Protein AF-A0AAE0EIC4-F1 (afdb_monomer)

Nearest PDB structures (foldseek):
  8yn1-assembly1_C  TM=3.817E-01  e=8.359E+00  Arabidopsis thaliana

Structure (mmCIF, N/CA/C/O backbone):
data_AF-A0AAE0EIC4-F1
#
_entry.id   AF-A0AAE0EIC4-F1
#
loop_
_atom_site.group_PDB
_atom_site.id
_atom_site.type_symbol
_atom_site.label_atom_id
_atom_site.label_alt_id
_atom_site.label_comp_id
_atom_site.label_asym_id
_atom_site.label_entity_id
_atom_site.label_seq_id
_atom_site.pdbx_PDB_ins_code
_atom_site.Cartn_x
_atom_site.Cartn_y
_atom_site.Cartn_z
_atom_site.occupancy
_atom_site.B_iso_or_equiv
_atom_site.auth_seq_id
_atom_site.auth_comp_id
_atom_site.auth_asym_id
_atom_site.auth_atom_id
_atom_site.pdbx_PDB_model_num
ATOM 1 N N . MET A 1 1 ? -8.968 8.446 2.638 1.00 75.94 1 MET A N 1
ATOM 2 C CA . MET A 1 1 ? -8.255 9.723 2.375 1.00 75.94 1 MET A CA 1
ATOM 3 C C . MET A 1 1 ? -7.479 9.540 1.093 1.00 75.94 1 MET A C 1
ATOM 5 O O . MET A 1 1 ? -6.796 8.529 0.998 1.00 75.94 1 MET A O 1
ATOM 9 N N . ASP A 1 2 ? -7.575 10.486 0.158 1.00 69.62 2 ASP A N 1
ATOM 10 C CA . ASP A 1 2 ? -6.972 10.342 -1.171 1.00 69.62 2 ASP A CA 1
ATOM 11 C C . ASP A 1 2 ? -5.792 11.302 -1.327 1.00 69.62 2 ASP A C 1
ATOM 13 O O . ASP A 1 2 ? -5.925 12.509 -1.108 1.00 69.62 2 ASP A O 1
ATOM 17 N N . LEU A 1 3 ? -4.630 10.758 -1.683 1.00 67.12 3 LEU A N 1
ATOM 18 C CA . LEU A 1 3 ? -3.400 11.514 -1.894 1.00 67.12 3 LEU A CA 1
ATOM 19 C C . LEU A 1 3 ? -3.019 11.513 -3.377 1.00 67.12 3 LEU A C 1
ATOM 21 O O . LEU A 1 3 ? -2.885 10.451 -3.986 1.00 67.12 3 LEU A O 1
ATOM 25 N N . ILE A 1 4 ? -2.847 12.716 -3.937 1.00 64.69 4 ILE A N 1
ATOM 26 C CA . ILE A 1 4 ? -2.469 12.943 -5.338 1.00 64.69 4 ILE A CA 1
ATOM 27 C C . ILE A 1 4 ? -1.128 13.683 -5.372 1.00 64.69 4 ILE A C 1
ATOM 29 O O . ILE A 1 4 ? -0.935 14.702 -4.712 1.00 64.69 4 ILE A O 1
ATOM 33 N N . ASN A 1 5 ? -0.200 13.114 -6.125 1.00 61.41 5 ASN A N 1
ATOM 34 C CA . ASN A 1 5 ? 1.221 13.416 -6.267 1.00 61.41 5 ASN A CA 1
ATOM 35 C C . ASN A 1 5 ? 1.587 14.896 -6.561 1.00 61.41 5 ASN A C 1
ATOM 37 O O . ASN A 1 5 ? 1.743 15.268 -7.722 1.00 61.41 5 ASN A O 1
ATOM 41 N N . GLN A 1 6 ? 1.743 15.745 -5.533 1.00 55.91 6 GLN A N 1
ATOM 42 C CA . GLN A 1 6 ? 2.349 17.086 -5.689 1.00 55.91 6 GLN A CA 1
ATOM 43 C C . GLN A 1 6 ? 3.345 17.478 -4.577 1.00 55.91 6 GLN A C 1
ATOM 45 O O . GLN A 1 6 ? 4.195 18.326 -4.824 1.00 55.91 6 GLN A O 1
ATOM 50 N N . ASP A 1 7 ? 3.309 16.852 -3.391 1.00 66.56 7 ASP A N 1
ATOM 51 C CA . ASP A 1 7 ? 4.318 17.061 -2.336 1.00 66.56 7 ASP A CA 1
ATOM 52 C C . ASP A 1 7 ? 4.352 15.862 -1.371 1.00 66.56 7 ASP A C 1
ATOM 54 O O . ASP A 1 7 ? 3.536 15.753 -0.452 1.00 66.56 7 ASP A O 1
ATOM 58 N N . ALA A 1 8 ? 5.281 14.930 -1.596 1.00 64.75 8 ALA A N 1
ATOM 59 C CA . ALA A 1 8 ? 5.399 13.718 -0.785 1.00 64.75 8 ALA A CA 1
ATOM 60 C C . ALA A 1 8 ? 5.679 14.026 0.699 1.00 64.75 8 ALA A C 1
ATOM 62 O O . ALA A 1 8 ? 5.190 13.320 1.580 1.00 64.75 8 ALA A O 1
ATOM 63 N N . ASP A 1 9 ? 6.412 15.100 0.999 1.00 67.50 9 ASP A N 1
ATOM 64 C CA . ASP A 1 9 ? 6.851 15.413 2.359 1.00 67.50 9 ASP A CA 1
ATOM 65 C C . ASP A 1 9 ? 5.705 16.004 3.197 1.00 67.50 9 ASP A C 1
ATOM 67 O O . ASP A 1 9 ? 5.507 15.634 4.361 1.00 67.50 9 ASP A O 1
ATOM 71 N N . LEU A 1 10 ? 4.874 16.862 2.594 1.00 69.06 10 LEU A N 1
ATOM 72 C CA . LEU A 1 10 ? 3.633 17.342 3.212 1.00 69.06 10 LEU A CA 1
ATOM 73 C C . LEU A 1 10 ? 2.608 16.221 3.402 1.00 69.06 10 LEU A C 1
ATOM 75 O O . LEU A 1 10 ? 1.948 16.159 4.442 1.00 69.06 10 LEU A O 1
ATOM 79 N N . GLN A 1 11 ? 2.487 15.314 2.436 1.00 70.56 11 GLN A N 1
ATOM 80 C CA . GLN A 1 11 ? 1.545 14.198 2.515 1.00 70.56 11 GLN A CA 1
ATOM 81 C C . GLN A 1 11 ? 1.937 13.202 3.608 1.00 70.56 11 GLN A C 1
ATOM 83 O O . GLN A 1 11 ? 1.089 12.793 4.402 1.00 70.56 11 GLN A O 1
ATOM 88 N N . LEU A 1 12 ? 3.229 12.895 3.738 1.00 70.31 12 LEU A N 1
ATOM 89 C CA . LEU A 1 12 ? 3.756 12.073 4.827 1.00 70.31 12 LEU A CA 1
ATOM 90 C C . LEU A 1 12 ? 3.550 12.715 6.197 1.00 70.31 12 LEU A C 1
ATOM 92 O O . LEU A 1 12 ? 3.191 12.027 7.156 1.00 70.31 12 LEU A O 1
ATOM 96 N N . LYS A 1 13 ? 3.743 14.035 6.301 1.00 73.19 13 LYS A N 1
ATOM 97 C CA . LYS A 1 13 ? 3.431 14.783 7.526 1.00 73.19 13 LYS A CA 1
ATOM 98 C C . LYS A 1 13 ? 1.952 14.656 7.884 1.00 73.19 13 LYS A C 1
ATOM 100 O O . LYS A 1 13 ? 1.647 14.378 9.040 1.00 73.19 13 LYS A O 1
ATOM 105 N N . LEU A 1 14 ? 1.051 14.762 6.905 1.00 73.88 14 LEU A N 1
ATOM 106 C CA . LEU A 1 14 ? -0.388 14.607 7.129 1.00 73.88 14 LEU A CA 1
ATOM 107 C C . LEU A 1 14 ? -0.753 13.199 7.620 1.00 73.88 14 LEU A C 1
ATOM 109 O O . LEU A 1 14 ? -1.499 13.062 8.589 1.00 73.88 14 LEU A O 1
ATOM 113 N N . LEU A 1 15 ? -0.190 12.160 6.993 1.00 72.56 15 LEU A N 1
ATOM 114 C CA . LEU A 1 15 ? -0.414 10.762 7.376 1.00 72.56 15 LEU A CA 1
ATOM 115 C C . LEU A 1 15 ? 0.044 10.493 8.813 1.00 72.56 15 LEU A C 1
ATOM 117 O O . LEU A 1 15 ? -0.664 9.849 9.584 1.00 72.56 15 LEU A O 1
ATOM 121 N N . ARG A 1 16 ? 1.196 11.044 9.209 1.00 71.94 16 ARG A N 1
ATOM 122 C CA . ARG A 1 16 ? 1.714 10.924 10.582 1.00 71.94 16 ARG A CA 1
ATOM 123 C C . ARG A 1 16 ? 0.879 11.683 11.611 1.00 71.94 16 ARG A C 1
ATOM 125 O O . ARG A 1 16 ? 0.878 11.311 12.780 1.00 71.94 16 ARG A O 1
ATOM 132 N N . SER A 1 17 ? 0.177 12.736 11.201 1.00 78.06 17 SER A N 1
ATOM 133 C CA . SER A 1 17 ? -0.689 13.525 12.081 1.00 78.06 17 SER A CA 1
ATOM 134 C C . SER A 1 17 ? -2.095 12.941 12.262 1.00 78.06 17 SER A C 1
ATOM 136 O O . SER A 1 17 ? -2.854 13.472 13.070 1.00 78.06 17 SER A O 1
ATOM 138 N N . CYS A 1 18 ? -2.456 11.862 11.556 1.00 73.00 18 CYS A N 1
ATOM 139 C CA . CYS A 1 18 ? -3.810 11.306 11.564 1.00 73.00 18 CYS A CA 1
ATOM 140 C C . CYS A 1 18 ? -3.853 9.879 12.160 1.00 73.00 18 CYS A C 1
ATOM 142 O O . CYS A 1 18 ? -3.907 8.894 11.426 1.00 73.00 18 CYS A O 1
ATOM 144 N N . PRO A 1 19 ? -3.851 9.728 13.501 1.00 71.12 19 PRO A N 1
ATOM 145 C CA . PRO A 1 19 ? -3.752 8.420 14.160 1.00 71.12 19 PRO A CA 1
ATOM 146 C C . PRO A 1 19 ? -5.006 7.540 14.024 1.00 71.12 19 PRO A C 1
ATOM 148 O O . PRO A 1 19 ? -4.959 6.360 14.356 1.00 71.12 19 PRO A O 1
ATOM 151 N N . VAL A 1 20 ? -6.126 8.087 13.547 1.00 85.44 20 VAL A N 1
ATOM 152 C CA . VAL A 1 20 ? -7.418 7.386 13.401 1.00 85.44 20 VAL A CA 1
ATOM 153 C C . VAL A 1 20 ? -7.713 6.968 11.958 1.00 85.44 20 VAL A C 1
ATOM 155 O O . VAL A 1 20 ? -8.845 6.621 11.638 1.00 85.44 20 VAL A O 1
ATOM 158 N N . LEU A 1 21 ? -6.730 7.066 11.063 1.00 88.69 21 LEU A N 1
ATOM 159 C CA . LEU A 1 21 ? -6.949 6.820 9.646 1.00 88.69 21 LEU A CA 1
ATOM 160 C C . LEU A 1 21 ? -7.187 5.328 9.374 1.00 88.69 21 LEU A C 1
ATOM 162 O O . LEU A 1 21 ? -6.267 4.522 9.468 1.00 88.69 21 LEU A O 1
ATOM 166 N N . GLU A 1 22 ? -8.419 4.980 8.997 1.00 93.00 22 GLU A N 1
ATOM 167 C CA . GLU A 1 22 ? -8.806 3.600 8.672 1.00 93.00 22 GLU A CA 1
ATOM 168 C C . GLU A 1 22 ? -8.781 3.298 7.163 1.00 93.00 22 GLU A C 1
ATOM 170 O O . GLU A 1 22 ? -8.649 2.138 6.779 1.00 93.00 22 GLU A O 1
ATOM 175 N N . ASP A 1 23 ? -8.870 4.320 6.307 1.00 92.19 23 ASP A N 1
ATOM 176 C CA . ASP A 1 23 ? -8.957 4.179 4.848 1.00 92.19 23 ASP A CA 1
A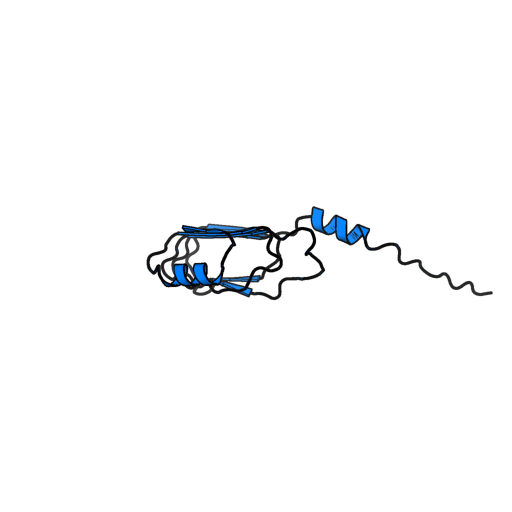TOM 177 C C . ASP A 1 23 ? -8.007 5.156 4.138 1.00 92.19 23 ASP A C 1
ATOM 179 O O . ASP A 1 23 ? -8.099 6.382 4.308 1.00 92.19 23 ASP A O 1
ATOM 183 N N . LEU A 1 24 ? -7.097 4.607 3.335 1.00 89.25 24 LEU A N 1
ATOM 184 C CA . LEU A 1 24 ? -6.074 5.344 2.605 1.00 89.25 24 LEU A CA 1
ATOM 185 C C . LEU A 1 24 ? -6.004 4.864 1.156 1.00 89.25 24 LEU A C 1
ATOM 187 O O . LEU A 1 24 ? -5.785 3.681 0.900 1.00 89.25 24 LEU A O 1
ATOM 191 N N . SER A 1 25 ? -6.104 5.809 0.226 1.00 88.94 25 SER A N 1
ATOM 192 C CA . SER A 1 25 ? -5.834 5.584 -1.189 1.00 88.94 25 SER A CA 1
ATOM 193 C C . SER A 1 25 ? -4.734 6.529 -1.641 1.00 88.94 25 SER A C 1
ATOM 195 O O . SER A 1 25 ? -4.778 7.733 -1.369 1.00 88.94 25 SER A O 1
ATOM 197 N N . ILE A 1 26 ? -3.726 5.987 -2.314 1.00 83.50 26 ILE A N 1
ATOM 198 C CA . ILE A 1 26 ? -2.623 6.779 -2.838 1.00 83.50 26 ILE A CA 1
ATOM 199 C C . ILE A 1 26 ? -2.457 6.486 -4.316 1.00 83.50 26 ILE A C 1
ATOM 201 O O . ILE A 1 26 ? -2.353 5.329 -4.728 1.00 83.50 26 ILE A O 1
ATOM 205 N N . HIS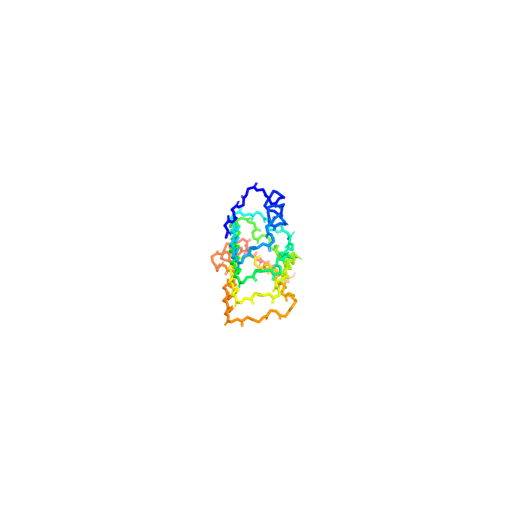 A 1 27 ? -2.439 7.558 -5.099 1.00 83.62 27 HIS A N 1
ATOM 206 C CA . HIS A 1 27 ? -2.359 7.480 -6.541 1.00 83.62 27 HIS A CA 1
ATOM 207 C C . HIS A 1 27 ? -1.141 8.255 -7.051 1.00 83.62 27 HIS A C 1
ATOM 209 O O . HIS A 1 27 ? -1.079 9.488 -6.974 1.00 83.62 27 HIS A O 1
ATOM 215 N N . TRP A 1 28 ? -0.182 7.519 -7.602 1.00 77.44 28 TRP A N 1
ATOM 216 C CA . TRP A 1 28 ? 0.970 8.050 -8.316 1.00 77.44 28 TRP A CA 1
ATOM 217 C C . TRP A 1 28 ? 0.769 7.858 -9.800 1.00 77.44 28 TRP A C 1
ATOM 219 O O . TRP A 1 28 ? 0.881 6.749 -10.302 1.00 77.44 28 TRP A O 1
ATOM 229 N N . TYR A 1 29 ? 0.501 8.952 -10.497 1.00 74.62 29 TYR A N 1
ATOM 230 C CA . TYR A 1 29 ? 0.463 8.967 -11.950 1.00 74.62 29 TYR A CA 1
ATOM 231 C C . TYR A 1 29 ? 1.616 9.817 -12.463 1.00 74.62 29 TYR A C 1
ATOM 233 O O . TYR A 1 29 ? 1.900 10.877 -11.895 1.00 74.62 29 TYR A O 1
ATOM 241 N N . HIS A 1 30 ? 2.236 9.364 -13.549 1.00 65.88 30 HIS A N 1
ATOM 242 C CA . HIS A 1 30 ? 3.221 10.120 -14.317 1.00 65.88 30 HIS A CA 1
ATOM 243 C C . HIS A 1 30 ? 4.448 10.577 -13.510 1.00 65.88 30 HIS A C 1
ATOM 245 O O . HIS A 1 30 ? 4.938 11.690 -13.694 1.00 65.88 30 HIS A O 1
ATOM 251 N N . VAL A 1 31 ? 4.936 9.740 -12.595 1.00 61.38 31 VAL A N 1
ATOM 252 C CA . VAL A 1 31 ? 6.140 10.040 -11.802 1.00 61.38 31 VAL A CA 1
ATOM 253 C C . VAL A 1 31 ? 7.355 9.389 -12.442 1.00 61.38 31 VAL A C 1
ATOM 255 O O . VAL A 1 31 ? 7.263 8.248 -12.883 1.00 61.38 31 VAL A O 1
ATOM 258 N N . GLU A 1 32 ? 8.486 10.096 -12.454 1.00 59.75 32 GLU A N 1
ATOM 259 C CA . GLU A 1 32 ? 9.757 9.566 -12.973 1.00 59.75 32 GLU A CA 1
ATOM 260 C C . GLU A 1 32 ? 10.221 8.350 -12.162 1.00 59.75 32 GLU A C 1
ATOM 262 O O . GLU A 1 32 ? 10.601 7.332 -12.728 1.00 59.75 32 GLU A O 1
ATOM 267 N N . VAL A 1 33 ? 10.141 8.433 -10.828 1.00 57.97 33 VAL A N 1
ATOM 268 C CA . VAL A 1 33 ? 10.401 7.320 -9.909 1.00 57.97 33 VAL A CA 1
ATOM 269 C C . VAL A 1 33 ? 9.520 7.497 -8.667 1.00 57.97 33 VAL A C 1
ATOM 271 O O . VAL A 1 33 ? 9.571 8.557 -8.032 1.00 57.97 33 VAL A O 1
ATOM 274 N N . PRO A 1 34 ? 8.716 6.492 -8.275 1.00 59.88 34 PRO A N 1
ATOM 275 C CA . PRO A 1 34 ? 8.004 6.512 -7.005 1.00 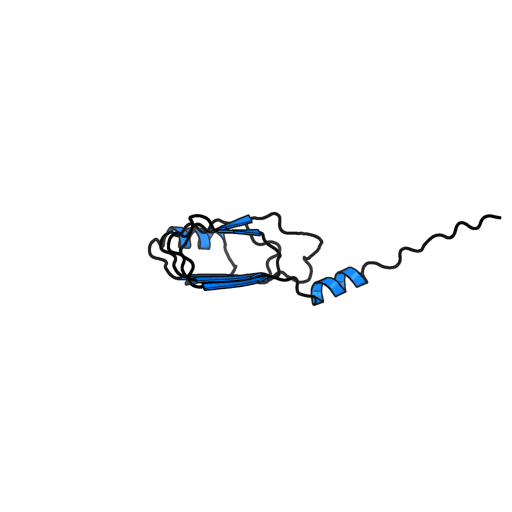59.88 34 PRO A CA 1
ATOM 276 C C . PRO A 1 34 ? 9.002 6.635 -5.845 1.00 59.88 34 PRO A C 1
ATOM 278 O O . PRO A 1 34 ? 9.841 5.756 -5.640 1.00 59.88 34 PRO A O 1
ATOM 281 N N . PHE A 1 35 ? 8.928 7.724 -5.077 1.00 63.31 35 PHE A N 1
ATOM 282 C CA . PHE A 1 35 ? 9.776 7.890 -3.897 1.00 63.31 35 PHE A CA 1
ATOM 283 C C . PHE A 1 35 ? 9.444 6.807 -2.860 1.00 63.31 35 PHE A C 1
ATOM 285 O O . PHE A 1 35 ? 8.270 6.653 -2.518 1.00 63.31 35 PHE A O 1
ATOM 292 N N . PRO A 1 36 ? 10.438 6.081 -2.316 1.00 63.94 36 PRO A N 1
ATOM 293 C CA . PRO A 1 36 ? 10.188 5.113 -1.260 1.00 63.94 36 PRO A CA 1
ATOM 294 C C . PRO A 1 36 ? 9.726 5.835 0.003 1.00 63.94 36 PRO A C 1
ATOM 296 O O . PRO A 1 36 ? 10.404 6.732 0.507 1.00 63.94 36 PRO A O 1
ATOM 299 N N . PHE A 1 37 ? 8.604 5.403 0.562 1.00 68.31 37 PHE A N 1
ATOM 300 C CA . PHE A 1 37 ? 8.245 5.756 1.926 1.00 68.31 37 PHE A CA 1
ATOM 301 C C . PHE A 1 37 ? 7.489 4.630 2.610 1.00 68.31 37 PHE A C 1
ATOM 303 O O . PHE A 1 37 ? 6.856 3.782 1.976 1.00 68.31 37 PHE A O 1
ATOM 310 N N . ASP A 1 38 ? 7.544 4.677 3.935 1.00 77.88 38 ASP A N 1
ATOM 311 C CA . ASP A 1 38 ? 6.928 3.682 4.789 1.00 77.88 38 ASP A CA 1
ATOM 312 C C . ASP A 1 38 ? 5.539 4.148 5.226 1.00 77.88 38 ASP A C 1
ATOM 314 O O . ASP A 1 38 ? 5.370 5.230 5.801 1.00 77.88 38 ASP A O 1
ATOM 318 N N . ILE A 1 39 ? 4.538 3.301 5.004 1.00 81.19 39 ILE A N 1
ATOM 319 C CA . ILE A 1 39 ? 3.188 3.499 5.531 1.00 81.19 39 ILE A CA 1
ATOM 320 C C . ILE A 1 39 ? 3.140 2.833 6.903 1.00 81.19 39 ILE A C 1
ATOM 322 O O . ILE A 1 39 ? 3.015 1.615 7.003 1.00 81.19 39 ILE A O 1
ATOM 326 N N . MET A 1 40 ? 3.251 3.624 7.971 1.00 85.25 40 MET A N 1
ATOM 327 C CA . MET A 1 40 ? 3.170 3.149 9.358 1.00 85.25 40 MET A CA 1
ATOM 328 C C . MET A 1 40 ? 1.900 3.666 10.033 1.00 85.25 40 MET A C 1
ATOM 330 O O . MET A 1 40 ? 1.934 4.653 10.766 1.00 85.25 40 MET A O 1
ATOM 334 N N . ILE A 1 41 ? 0.769 3.014 9.759 1.00 86.38 41 ILE A N 1
ATOM 335 C CA . ILE A 1 41 ? -0.553 3.434 10.244 1.00 86.38 41 ILE A CA 1
ATOM 336 C C . ILE A 1 41 ? -1.252 2.214 10.861 1.00 86.38 41 ILE A C 1
ATOM 338 O O . ILE A 1 41 ? -1.879 1.434 10.145 1.00 86.38 41 ILE A O 1
ATOM 342 N N . PRO A 1 42 ? -1.138 2.000 12.186 1.00 85.50 42 PRO A N 1
ATOM 343 C CA . PRO A 1 42 ? -1.652 0.792 12.842 1.00 85.50 42 PRO A CA 1
ATOM 344 C C . PRO A 1 42 ? -3.175 0.642 12.773 1.00 85.50 42 PRO A C 1
ATOM 346 O O . PRO A 1 42 ? -3.684 -0.474 12.821 1.00 85.50 42 PRO A O 1
ATOM 349 N N . THR A 1 43 ? -3.893 1.762 12.677 1.00 89.50 43 THR A N 1
ATOM 350 C CA . THR A 1 43 ? -5.360 1.834 12.608 1.00 89.50 43 THR A CA 1
ATOM 351 C C . THR A 1 43 ? -5.917 1.592 11.210 1.00 89.50 43 THR A C 1
ATOM 353 O O . THR A 1 43 ? -7.129 1.441 11.065 1.00 89.50 43 THR A O 1
ATOM 356 N N . LEU A 1 44 ? -5.052 1.510 10.198 1.00 91.00 44 LEU A N 1
ATOM 357 C CA . LEU A 1 44 ? -5.460 1.376 8.810 1.00 91.00 44 LEU A CA 1
ATOM 358 C C . LEU A 1 44 ? -6.089 0.005 8.550 1.00 91.00 44 LEU A C 1
ATOM 360 O O . LEU A 1 44 ? -5.456 -1.018 8.800 1.00 91.00 44 LEU A O 1
ATOM 364 N N . LYS A 1 45 ? -7.309 0.010 8.007 1.00 93.12 45 LYS A N 1
ATOM 365 C CA . LYS A 1 45 ? -8.083 -1.174 7.613 1.00 93.12 45 LYS A CA 1
ATOM 366 C C . LYS A 1 45 ? -8.098 -1.385 6.106 1.00 93.12 45 LYS A C 1
ATOM 368 O O . LYS A 1 45 ? -8.109 -2.525 5.655 1.00 93.12 45 LYS A O 1
ATOM 373 N N . ARG A 1 46 ? -8.077 -0.311 5.316 1.00 93.19 46 ARG A N 1
ATOM 374 C CA . ARG A 1 46 ? -8.119 -0.374 3.853 1.00 93.19 46 ARG A CA 1
ATOM 375 C C . ARG A 1 46 ? -7.012 0.463 3.234 1.00 93.19 46 ARG A C 1
ATOM 377 O O . ARG A 1 46 ? -6.879 1.646 3.542 1.00 93.19 46 ARG A O 1
ATOM 384 N N . LEU A 1 47 ? -6.243 -0.169 2.352 1.00 90.94 47 LEU A N 1
ATOM 385 C CA . LEU A 1 47 ? -5.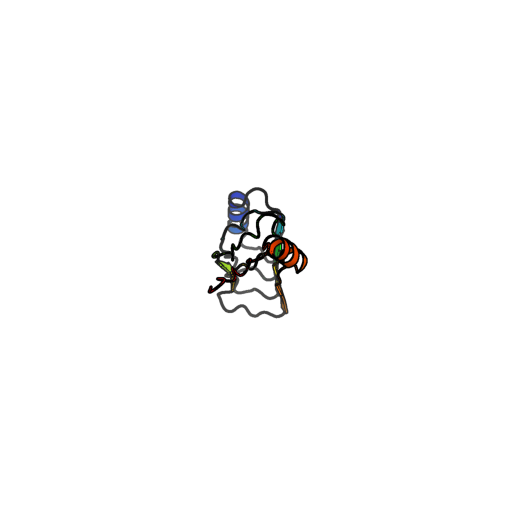164 0.455 1.598 1.00 90.94 47 LEU A CA 1
ATOM 386 C C . LEU A 1 47 ? -5.339 0.203 0.099 1.00 90.94 47 LEU A C 1
ATOM 388 O O . LEU A 1 47 ? -5.428 -0.948 -0.332 1.00 90.94 47 LEU A O 1
ATOM 392 N N . ILE A 1 48 ? -5.331 1.283 -0.680 1.00 90.94 48 ILE A N 1
ATOM 393 C CA . ILE A 1 48 ? -5.282 1.250 -2.143 1.00 90.94 48 ILE A CA 1
ATOM 394 C C . ILE A 1 48 ? -4.028 1.979 -2.609 1.00 90.94 48 ILE A C 1
ATOM 396 O O . ILE A 1 48 ? -3.792 3.126 -2.233 1.00 90.94 48 ILE A O 1
ATOM 400 N N . LEU A 1 49 ? -3.239 1.314 -3.445 1.00 86.69 49 LEU A N 1
ATOM 401 C CA . LEU A 1 49 ? -2.063 1.874 -4.093 1.00 86.69 49 LEU A CA 1
ATOM 402 C C . LEU A 1 49 ? -2.244 1.744 -5.605 1.00 86.69 49 LEU A C 1
ATOM 404 O O . LEU A 1 49 ? -2.377 0.626 -6.099 1.00 86.69 49 LEU A O 1
ATOM 408 N N . CYS A 1 50 ? -2.233 2.865 -6.328 1.00 85.81 50 CYS A N 1
ATOM 409 C CA . CYS A 1 50 ? -2.176 2.873 -7.791 1.00 85.81 50 CYS A CA 1
ATOM 410 C C . CYS A 1 50 ? -0.907 3.592 -8.234 1.00 85.81 50 CYS A C 1
ATOM 412 O O . CYS A 1 50 ? -0.718 4.767 -7.916 1.00 85.81 50 CYS A O 1
ATOM 414 N N . LEU A 1 51 ? -0.042 2.880 -8.943 1.00 80.06 51 LEU A N 1
ATOM 415 C CA . LEU A 1 51 ? 1.221 3.376 -9.461 1.00 80.06 51 LEU A CA 1
ATOM 416 C C . LEU A 1 51 ? 1.198 3.267 -10.980 1.00 80.06 51 LEU A C 1
ATOM 418 O O . LEU A 1 51 ? 0.934 2.188 -11.513 1.00 80.06 51 LEU A O 1
ATOM 422 N N . SER A 1 52 ? 1.456 4.403 -11.631 1.00 76.19 52 SER A N 1
ATOM 423 C CA . SER A 1 52 ? 1.589 4.513 -13.073 1.00 76.19 52 SER A CA 1
ATOM 424 C C . SER A 1 52 ? 2.817 5.322 -13.499 1.00 76.19 52 SER A C 1
ATOM 426 O O . SER A 1 52 ? 2.951 6.495 -13.120 1.00 76.19 52 SER A O 1
ATOM 428 N N . LEU A 1 53 ? 3.707 4.716 -14.291 1.00 69.50 53 LEU A N 1
ATOM 429 C CA . LEU A 1 53 ? 4.886 5.376 -14.871 1.00 69.50 53 LEU A CA 1
ATOM 430 C C . LEU A 1 53 ? 4.568 6.150 -16.158 1.00 69.50 53 LEU A C 1
ATOM 432 O O . LEU A 1 53 ? 3.629 5.854 -16.896 1.00 69.50 53 LEU A O 1
ATOM 436 N N . VAL A 1 54 ? 5.402 7.152 -16.452 1.00 65.56 54 VAL A N 1
ATOM 437 C CA . VAL A 1 54 ? 5.437 7.784 -17.780 1.00 65.56 54 VAL A CA 1
ATOM 438 C C . VAL A 1 54 ? 6.127 6.842 -18.767 1.00 65.56 54 VAL A C 1
ATOM 440 O O . VAL A 1 54 ? 7.154 6.247 -18.446 1.00 65.56 54 VAL A O 1
ATOM 443 N N . TRP A 1 55 ? 5.576 6.754 -19.979 1.00 60.47 55 TRP A N 1
ATOM 444 C CA . TRP A 1 55 ? 6.008 5.850 -21.051 1.00 60.47 55 TRP A CA 1
ATOM 445 C C . TRP A 1 55 ? 7.500 5.960 -21.408 1.00 60.47 55 TRP A C 1
ATOM 447 O O . TRP A 1 55 ? 8.109 4.953 -21.755 1.00 60.47 55 TRP A O 1
ATOM 457 N N . ASP A 1 56 ? 8.095 7.143 -21.248 1.00 57.41 56 ASP A N 1
ATOM 458 C CA . ASP A 1 56 ? 9.467 7.434 -21.686 1.00 57.41 56 ASP A CA 1
ATOM 459 C C . ASP A 1 56 ? 10.548 7.103 -20.631 1.00 57.41 56 ASP A C 1
ATOM 461 O O . ASP A 1 56 ? 11.735 7.250 -20.904 1.00 57.41 56 ASP A O 1
ATOM 465 N N . TYR A 1 57 ? 10.165 6.653 -19.426 1.00 55.44 57 TYR A N 1
ATOM 466 C CA . TYR A 1 57 ? 11.095 6.402 -18.306 1.00 55.44 57 TYR A CA 1
ATOM 467 C C . TYR A 1 57 ? 11.360 4.917 -18.036 1.00 55.44 57 TYR A C 1
ATOM 469 O O . TYR A 1 57 ? 12.055 4.570 -17.080 1.00 55.44 57 TYR A O 1
ATOM 477 N N . PHE A 1 58 ? 10.854 4.019 -18.882 1.00 55.19 58 PHE A N 1
ATOM 478 C CA . PHE A 1 58 ? 11.043 2.572 -18.738 1.00 55.19 58 PHE A CA 1
ATOM 479 C C . PHE A 1 58 ? 12.446 2.104 -19.177 1.00 55.19 58 PHE A C 1
ATOM 481 O O . PHE A 1 58 ? 12.625 1.008 -19.704 1.00 55.19 58 PHE A O 1
ATOM 488 N N . GLU A 1 59 ? 13.474 2.933 -18.997 1.00 52.34 59 GLU A N 1
ATOM 489 C CA . GLU A 1 59 ? 14.833 2.663 -19.458 1.00 52.34 59 GLU A CA 1
ATOM 490 C C . GLU A 1 59 ? 15.524 1.680 -18.498 1.00 52.34 59 GLU A C 1
ATOM 492 O O . GLU A 1 59 ? 16.317 2.055 -17.641 1.00 52.34 59 GLU A O 1
ATOM 497 N N . GLY A 1 60 ? 15.140 0.399 -18.556 1.00 50.62 60 GLY A N 1
ATOM 498 C CA . GLY A 1 60 ? 15.759 -0.693 -17.788 1.00 50.62 60 GLY A CA 1
ATOM 499 C C . GLY A 1 60 ? 15.699 -0.559 -16.257 1.00 50.62 60 GLY A C 1
ATOM 500 O O . GLY A 1 60 ? 16.262 -1.392 -15.542 1.00 50.62 60 GLY A O 1
ATOM 501 N N . ALA A 1 61 ? 15.021 0.465 -15.738 1.00 52.00 61 ALA A N 1
ATOM 502 C CA . ALA A 1 61 ? 14.961 0.794 -14.327 1.00 52.00 61 ALA A CA 1
ATOM 503 C C . ALA A 1 61 ? 13.913 -0.075 -13.626 1.00 52.00 61 ALA A C 1
ATOM 505 O O . ALA A 1 61 ? 12.8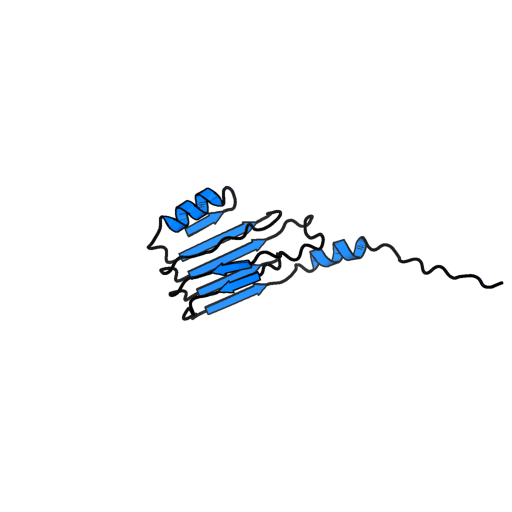06 0.359 -13.321 1.00 52.00 61 ALA A O 1
ATOM 506 N N . VAL A 1 62 ? 14.271 -1.326 -13.331 1.00 54.81 62 VAL A N 1
ATOM 507 C CA . VAL A 1 62 ? 13.592 -2.057 -12.256 1.00 54.81 62 VAL A CA 1
ATOM 508 C C . VAL A 1 62 ? 13.770 -1.222 -10.993 1.00 54.81 62 VAL A C 1
ATOM 510 O O . VAL A 1 62 ? 14.899 -1.023 -10.534 1.00 54.81 62 VAL A O 1
ATOM 513 N N . SER A 1 63 ? 12.674 -0.696 -10.448 1.00 58.78 63 SER A N 1
ATOM 514 C CA . SER A 1 63 ? 12.745 0.136 -9.255 1.00 58.78 63 SER A CA 1
ATOM 515 C C . SER A 1 63 ? 13.322 -0.679 -8.095 1.00 58.78 63 SER A C 1
ATOM 517 O O . SER A 1 63 ? 12.706 -1.613 -7.576 1.00 58.78 63 SER A O 1
ATOM 519 N N . LEU A 1 64 ? 14.536 -0.318 -7.668 1.00 59.62 64 LEU A N 1
ATOM 520 C CA . LEU A 1 64 ? 15.206 -0.904 -6.499 1.00 59.62 64 LEU A CA 1
ATOM 521 C C . LEU A 1 64 ? 14.527 -0.495 -5.182 1.00 59.62 64 LEU A C 1
ATOM 523 O O . LEU A 1 64 ? 14.923 -0.943 -4.102 1.00 59.62 64 LEU A O 1
ATOM 527 N N . HIS A 1 65 ? 13.523 0.378 -5.252 1.00 66.94 65 HIS A N 1
ATOM 528 C CA . HIS A 1 65 ? 12.827 0.891 -4.093 1.00 66.94 65 HIS A CA 1
ATOM 529 C C . HIS A 1 65 ? 11.801 -0.109 -3.564 1.00 66.94 65 HIS A C 1
ATOM 531 O O . HIS A 1 65 ? 11.051 -0.755 -4.299 1.00 66.94 65 HIS A O 1
ATOM 537 N N . LYS A 1 66 ? 11.801 -0.227 -2.237 1.00 75.19 66 LYS A N 1
ATOM 538 C CA . LYS A 1 66 ? 10.927 -1.108 -1.478 1.00 75.19 66 LYS A CA 1
ATOM 539 C C . LYS A 1 66 ? 9.953 -0.261 -0.674 1.00 75.19 66 LYS A C 1
ATOM 541 O O . LYS A 1 66 ? 10.373 0.492 0.199 1.00 75.19 66 LYS A O 1
ATOM 546 N N . PHE A 1 67 ? 8.668 -0.427 -0.945 1.00 79.06 67 PHE A N 1
ATOM 547 C CA . PHE A 1 67 ? 7.580 0.167 -0.183 1.00 79.06 67 PHE A CA 1
ATOM 548 C C . PHE A 1 67 ? 7.233 -0.739 0.989 1.00 79.06 67 PHE A C 1
ATOM 550 O O . PHE A 1 67 ? 6.836 -1.892 0.799 1.00 79.06 67 PHE A O 1
ATOM 557 N N . VAL A 1 68 ? 7.396 -0.229 2.209 1.00 84.88 68 VAL A N 1
ATOM 558 C CA . VAL A 1 68 ? 7.077 -0.980 3.422 1.00 84.88 68 VAL A CA 1
ATOM 559 C C . VAL A 1 68 ? 5.745 -0.505 3.985 1.00 84.88 68 VAL A C 1
ATOM 561 O O . VAL A 1 68 ? 5.585 0.644 4.391 1.00 84.88 68 VAL A O 1
ATOM 564 N N . VAL A 1 69 ? 4.787 -1.422 4.063 1.00 86.75 69 VAL A N 1
ATOM 565 C CA . VAL A 1 69 ? 3.486 -1.198 4.692 1.00 86.75 69 VAL A CA 1
ATOM 566 C C . VAL A 1 69 ? 3.482 -1.896 6.041 1.00 86.75 69 VAL A C 1
ATOM 568 O O . VAL A 1 69 ? 3.580 -3.116 6.122 1.00 86.75 69 VAL A O 1
ATOM 571 N N . THR A 1 70 ? 3.358 -1.127 7.115 1.00 87.88 70 THR A N 1
ATOM 572 C CA . THR A 1 70 ? 3.178 -1.627 8.479 1.00 87.88 70 THR A CA 1
ATOM 573 C C . THR A 1 70 ? 1.832 -1.139 9.003 1.00 87.88 70 THR A C 1
ATOM 575 O O . THR A 1 70 ? 1.716 -0.051 9.570 1.00 87.88 70 THR A O 1
ATOM 578 N N . ALA A 1 71 ? 0.808 -1.963 8.796 1.00 87.81 71 ALA A N 1
ATOM 579 C CA . ALA A 1 71 ? -0.564 -1.715 9.222 1.00 87.81 71 ALA A CA 1
ATOM 580 C C . ALA A 1 71 ? -1.124 -3.008 9.823 1.00 87.81 71 ALA A C 1
ATOM 582 O O . ALA A 1 71 ? -1.443 -3.946 9.101 1.00 87.81 71 ALA A O 1
ATOM 583 N N . SER A 1 72 ? -1.181 -3.093 11.154 1.00 87.25 72 SER A N 1
ATOM 584 C CA . SER A 1 72 ? -1.555 -4.327 11.862 1.00 87.25 72 SER A CA 1
ATOM 585 C C . SER A 1 72 ? -3.030 -4.692 11.709 1.00 87.25 72 SER A C 1
ATOM 587 O O . SER A 1 72 ? -3.365 -5.871 11.741 1.00 87.25 72 SER A O 1
ATOM 589 N N . ASN A 1 73 ? -3.896 -3.693 11.527 1.00 90.56 73 ASN A N 1
ATOM 590 C CA . ASN A 1 73 ? -5.339 -3.882 11.388 1.00 90.56 73 ASN A CA 1
ATOM 591 C C . ASN A 1 73 ? -5.789 -3.909 9.922 1.00 90.56 73 ASN A C 1
ATOM 593 O O . ASN A 1 73 ? -6.971 -3.722 9.654 1.00 90.56 73 ASN A O 1
ATOM 597 N N . LEU A 1 74 ? -4.860 -4.096 8.976 1.00 92.00 74 LEU A N 1
ATOM 598 C CA . LEU A 1 74 ? -5.189 -4.060 7.558 1.00 92.00 74 LEU A CA 1
ATOM 599 C C . LEU A 1 74 ? -6.069 -5.262 7.194 1.00 92.00 74 LEU A C 1
ATOM 601 O O . LEU A 1 74 ? -5.689 -6.408 7.414 1.00 92.00 74 LEU A O 1
ATOM 605 N N . GLU A 1 75 ? -7.229 -4.979 6.617 1.00 93.88 75 GLU A N 1
ATOM 606 C CA . GLU A 1 75 ? -8.235 -5.956 6.197 1.00 93.88 75 GLU A CA 1
ATOM 607 C C . GLU A 1 75 ? -8.328 -6.036 4.666 1.00 93.88 75 GLU A C 1
ATOM 609 O O . GLU A 1 75 ? -8.558 -7.115 4.123 1.00 93.88 75 GLU A O 1
ATOM 614 N N . TYR A 1 76 ? -8.114 -4.915 3.969 1.00 93.94 76 TYR A N 1
ATOM 615 C CA . TYR A 1 76 ? -8.242 -4.800 2.515 1.00 93.94 76 TYR A CA 1
ATOM 616 C C . TYR A 1 76 ? -6.985 -4.177 1.915 1.00 93.94 76 TYR A C 1
ATOM 618 O O . TYR A 1 76 ? -6.601 -3.061 2.279 1.00 93.94 76 TYR A O 1
ATOM 626 N N . LEU A 1 77 ? -6.372 -4.879 0.963 1.00 91.00 77 LEU A N 1
ATOM 627 C CA . LEU A 1 77 ? -5.205 -4.406 0.226 1.00 91.00 77 LEU A CA 1
ATOM 628 C C . LEU A 1 77 ? -5.444 -4.502 -1.280 1.00 91.00 77 LEU A C 1
ATOM 630 O O . LEU A 1 77 ? -5.625 -5.593 -1.819 1.00 91.00 77 LEU A O 1
ATOM 634 N N . ILE A 1 78 ? -5.384 -3.362 -1.964 1.00 91.19 78 ILE A N 1
ATOM 635 C CA . ILE A 1 78 ? -5.432 -3.286 -3.424 1.00 91.19 78 ILE A CA 1
ATOM 636 C C . ILE A 1 78 ? -4.149 -2.622 -3.913 1.00 91.19 78 ILE A C 1
ATOM 638 O O . ILE A 1 78 ? -3.834 -1.503 -3.511 1.00 91.19 78 ILE A O 1
ATOM 642 N N . ILE A 1 79 ? -3.423 -3.309 -4.791 1.00 88.38 79 ILE A N 1
ATOM 643 C CA . ILE A 1 79 ? -2.231 -2.783 -5.457 1.00 88.38 79 ILE A CA 1
ATOM 644 C C . ILE A 1 79 ? -2.450 -2.876 -6.962 1.00 88.38 79 ILE A C 1
ATOM 646 O O . ILE A 1 79 ? -2.696 -3.959 -7.495 1.00 88.38 79 ILE A O 1
ATOM 650 N N . GLN A 1 80 ? -2.360 -1.733 -7.630 1.00 87.69 80 GLN A N 1
ATOM 651 C CA . GLN A 1 80 ? -2.288 -1.597 -9.077 1.00 87.69 80 GLN A CA 1
ATOM 652 C C . GLN A 1 80 ? -0.935 -0.975 -9.400 1.00 87.69 80 GLN A C 1
ATOM 654 O O . GLN A 1 80 ? -0.667 0.143 -8.969 1.00 87.69 80 GLN A O 1
ATOM 659 N N . ASP A 1 81 ? -0.071 -1.711 -10.084 1.00 79.81 81 ASP A N 1
ATOM 660 C CA . ASP A 1 81 ? 1.311 -1.290 -10.291 1.00 79.81 81 ASP A CA 1
ATOM 661 C C . ASP A 1 81 ? 1.817 -1.711 -11.672 1.00 79.81 81 ASP A C 1
ATOM 663 O O . ASP A 1 81 ? 1.986 -2.902 -11.953 1.00 79.81 81 ASP A O 1
ATOM 667 N N . ASP A 1 82 ? 2.071 -0.713 -12.518 1.00 76.75 82 ASP A N 1
ATOM 668 C CA . ASP A 1 82 ? 2.759 -0.871 -13.804 1.00 76.75 82 ASP A CA 1
ATOM 669 C C . ASP A 1 82 ? 4.274 -0.584 -13.718 1.00 76.75 82 ASP A C 1
ATOM 671 O O . ASP A 1 82 ? 5.006 -0.776 -14.690 1.00 76.75 82 ASP A O 1
ATOM 675 N N . SER A 1 83 ? 4.749 -0.168 -12.537 1.00 69.31 83 SER A N 1
ATOM 676 C CA . SER A 1 83 ? 6.095 0.348 -12.277 1.00 69.31 83 SER A CA 1
ATOM 677 C C . SER A 1 83 ? 7.076 -0.693 -11.728 1.00 69.31 83 SER A C 1
ATOM 679 O O . SER A 1 83 ? 8.258 -0.400 -11.542 1.00 69.31 83 SER A O 1
ATOM 681 N N . LEU A 1 84 ? 6.596 -1.922 -11.496 1.00 70.94 84 LEU A N 1
ATOM 682 C CA . LEU A 1 84 ? 7.359 -3.060 -10.971 1.00 70.94 84 LEU A CA 1
ATOM 683 C C . LEU A 1 84 ? 8.096 -2.754 -9.656 1.00 70.94 84 LEU A C 1
ATOM 685 O O . LEU A 1 84 ? 9.226 -3.207 -9.442 1.00 70.94 84 LEU A O 1
ATOM 689 N N . VAL A 1 85 ? 7.479 -1.983 -8.761 1.00 74.88 85 VAL A N 1
ATOM 690 C CA . VAL A 1 85 ? 8.084 -1.684 -7.460 1.00 74.88 85 VAL A CA 1
ATOM 691 C C . VAL A 1 85 ? 7.923 -2.861 -6.499 1.00 74.88 85 VAL A C 1
ATOM 693 O O . VAL A 1 85 ? 7.008 -3.682 -6.586 1.00 74.88 85 VAL A O 1
ATOM 696 N N . ASN A 1 86 ? 8.818 -2.940 -5.518 1.00 79.06 86 ASN A N 1
ATOM 697 C CA . ASN A 1 86 ? 8.757 -3.993 -4.515 1.00 79.06 86 ASN A CA 1
ATOM 698 C C . ASN A 1 86 ? 7.889 -3.562 -3.329 1.00 79.06 86 ASN A C 1
ATOM 700 O O . ASN A 1 86 ? 8.222 -2.602 -2.636 1.00 79.06 86 ASN A O 1
ATOM 704 N N . PHE A 1 87 ? 6.831 -4.315 -3.021 1.00 81.06 87 PHE A N 1
ATOM 705 C CA . PHE A 1 87 ? 6.016 -4.106 -1.819 1.00 81.06 87 PHE A CA 1
ATOM 706 C C . PHE A 1 87 ? 6.336 -5.135 -0.741 1.00 81.06 87 PHE A C 1
ATOM 708 O O . PHE A 1 87 ? 6.434 -6.333 -1.004 1.00 81.06 87 PHE A O 1
ATOM 715 N N . VAL A 1 88 ? 6.442 -4.678 0.506 1.00 85.94 88 VAL A N 1
ATOM 716 C CA . VAL A 1 88 ? 6.530 -5.552 1.675 1.00 85.94 88 VAL A CA 1
ATOM 717 C C . VAL A 1 88 ? 5.535 -5.122 2.729 1.00 85.94 88 VAL A C 1
ATOM 719 O O . VAL A 1 88 ? 5.589 -4.010 3.246 1.00 85.94 88 VAL A O 1
ATOM 722 N N . VAL A 1 89 ? 4.655 -6.053 3.079 1.00 85.50 89 VAL A N 1
ATOM 723 C CA . VAL A 1 89 ? 3.646 -5.873 4.117 1.00 85.50 89 VAL A CA 1
ATOM 724 C C . VAL A 1 89 ? 4.123 -6.565 5.391 1.00 85.50 89 VAL A C 1
ATOM 726 O O . VAL A 1 89 ? 4.305 -7.781 5.433 1.00 85.50 89 VAL A O 1
ATOM 729 N N . ASN A 1 90 ? 4.341 -5.774 6.435 1.00 82.00 90 ASN A N 1
ATOM 730 C CA . ASN A 1 90 ? 4.817 -6.197 7.744 1.00 82.00 90 ASN A CA 1
ATOM 731 C C . ASN A 1 90 ? 3.683 -6.196 8.780 1.00 82.00 90 ASN A C 1
ATOM 733 O O . ASN A 1 90 ? 2.628 -5.599 8.589 1.00 82.00 90 ASN A O 1
ATOM 737 N N . GLY A 1 91 ? 3.925 -6.849 9.920 1.00 73.31 91 GLY A N 1
ATOM 738 C CA . GLY A 1 91 ? 3.001 -6.835 11.062 1.00 73.31 91 GLY A CA 1
ATOM 739 C C . GLY A 1 91 ? 1.937 -7.935 11.056 1.00 73.31 91 GLY A C 1
ATOM 740 O O . GLY A 1 91 ? 1.166 -8.007 12.003 1.00 73.31 91 GLY A O 1
ATOM 741 N N . ARG A 1 92 ? 1.946 -8.824 10.049 1.00 75.44 92 ARG A N 1
ATOM 742 C CA . ARG A 1 92 ? 0.994 -9.943 9.886 1.00 75.44 92 ARG A CA 1
ATOM 743 C C . ARG A 1 92 ? -0.476 -9.495 9.998 1.00 75.44 92 ARG A C 1
ATOM 745 O O . ARG A 1 92 ? -1.185 -9.990 10.874 1.00 75.44 92 ARG A O 1
ATOM 752 N N . PRO A 1 93 ? -0.925 -8.562 9.144 1.00 78.56 93 PRO A N 1
ATOM 753 C CA . PRO A 1 93 ? -2.325 -8.166 9.124 1.00 78.56 93 PRO A CA 1
ATOM 754 C C . PRO A 1 93 ? -3.247 -9.347 8.825 1.00 78.56 93 PRO A C 1
ATOM 756 O O . PRO A 1 93 ? -2.880 -10.272 8.092 1.00 78.56 93 PRO A O 1
ATOM 759 N N . LEU A 1 94 ? -4.456 -9.297 9.379 1.00 80.31 94 LEU A N 1
ATOM 760 C CA . LEU A 1 94 ? -5.505 -10.266 9.090 1.00 80.31 94 LEU A CA 1
ATOM 761 C C . LEU A 1 94 ? -6.256 -9.823 7.825 1.00 80.31 94 LEU A C 1
ATOM 763 O O . LEU A 1 94 ? -7.296 -9.176 7.894 1.00 80.31 94 LEU A O 1
ATOM 767 N N . LEU A 1 95 ? -5.679 -10.130 6.663 1.00 83.06 95 LEU A N 1
ATOM 768 C CA . LEU A 1 95 ? -6.215 -9.694 5.374 1.00 83.06 95 LEU A CA 1
ATOM 769 C C . LEU A 1 95 ? -7.452 -10.516 4.995 1.00 83.06 95 LEU A C 1
ATOM 771 O O . LEU A 1 95 ? -7.368 -11.734 4.829 1.00 83.06 95 LEU A O 1
ATOM 775 N N . ASN A 1 96 ? -8.579 -9.831 4.822 1.00 87.94 96 ASN A N 1
ATOM 776 C CA . ASN A 1 96 ? -9.821 -10.398 4.304 1.00 87.94 96 ASN A CA 1
ATOM 777 C C . ASN A 1 96 ? -9.806 -10.432 2.773 1.00 87.94 96 ASN A C 1
ATOM 779 O O . ASN A 1 96 ? -10.283 -11.391 2.169 1.00 87.94 96 ASN A O 1
ATOM 783 N N . GLU A 1 97 ? -9.236 -9.400 2.147 1.00 87.19 97 GLU A N 1
ATOM 784 C CA . GLU A 1 97 ? -9.174 -9.273 0.695 1.00 87.19 97 GLU A CA 1
ATOM 785 C C . GLU A 1 97 ? -7.826 -8.713 0.243 1.00 87.19 97 GLU A C 1
ATOM 787 O O . GLU A 1 97 ? -7.316 -7.725 0.781 1.00 87.19 97 GLU A O 1
ATOM 792 N N . VAL A 1 98 ? -7.266 -9.350 -0.784 1.00 87.94 98 VAL A N 1
ATOM 793 C CA . VAL A 1 98 ? -6.044 -8.908 -1.449 1.00 87.94 98 VAL A CA 1
ATOM 794 C C . VAL A 1 98 ? -6.268 -8.964 -2.954 1.00 87.94 98 VAL A C 1
ATOM 796 O O . VAL A 1 98 ? -6.519 -10.036 -3.503 1.00 87.94 98 VAL A O 1
ATOM 799 N N . SER A 1 99 ? -6.140 -7.818 -3.620 1.00 89.00 99 SER A N 1
ATOM 800 C CA . SER A 1 99 ? -6.172 -7.710 -5.078 1.00 89.00 99 SER A CA 1
ATOM 801 C C . SER A 1 99 ? -4.860 -7.120 -5.575 1.00 89.00 99 SER A C 1
ATOM 803 O O . SER A 1 99 ? -4.529 -5.974 -5.274 1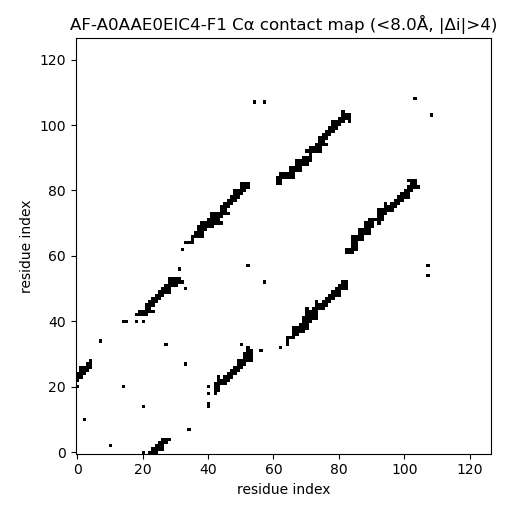.00 89.00 99 SER A O 1
ATOM 805 N N . LEU A 1 100 ? -4.126 -7.902 -6.361 1.00 85.75 100 LEU A N 1
ATOM 806 C CA . LEU A 1 100 ? -2.860 -7.504 -6.964 1.00 85.75 100 LEU A CA 1
ATOM 807 C C . LEU A 1 100 ? -3.032 -7.482 -8.482 1.00 85.75 100 LEU A C 1
ATOM 809 O O . LEU A 1 100 ? -3.211 -8.529 -9.101 1.00 85.75 100 LEU A O 1
ATOM 813 N N . ASN A 1 101 ? -2.979 -6.293 -9.071 1.00 84.19 101 ASN A N 1
ATOM 814 C CA . ASN A 1 101 ? -2.890 -6.097 -10.511 1.00 84.19 101 ASN A CA 1
ATOM 815 C C . ASN A 1 101 ? -1.517 -5.495 -10.818 1.00 84.19 101 ASN A C 1
ATOM 817 O O . ASN A 1 101 ? -1.350 -4.278 -10.863 1.00 84.19 101 ASN A O 1
ATOM 821 N N . VAL A 1 102 ? -0.531 -6.379 -10.924 1.00 76.50 102 VAL A N 1
ATOM 822 C CA . VAL A 1 102 ? 0.873 -6.045 -11.173 1.00 76.50 102 VAL A CA 1
ATOM 823 C C . VAL A 1 102 ? 1.223 -6.527 -12.568 1.00 76.50 102 VAL A C 1
ATOM 825 O O . VAL A 1 102 ? 1.019 -7.702 -12.882 1.00 76.50 102 VAL A O 1
ATOM 828 N N . GLY A 1 103 ? 1.761 -5.648 -13.401 1.00 68.62 103 GLY A N 1
ATOM 829 C CA . GLY A 1 103 ? 2.157 -6.030 -14.747 1.00 68.62 103 GLY A CA 1
ATOM 830 C C . GLY A 1 103 ? 2.684 -4.861 -15.552 1.00 68.62 103 GLY A C 1
ATOM 831 O O . GLY A 1 103 ? 2.164 -3.757 -15.471 1.00 68.62 103 GLY A O 1
ATOM 832 N N . VAL A 1 104 ? 3.704 -5.130 -16.362 1.00 60.97 104 VAL A N 1
ATOM 833 C CA . VAL A 1 104 ? 4.173 -4.171 -17.363 1.00 60.97 104 VAL A CA 1
ATOM 834 C C . VAL A 1 104 ? 3.114 -4.083 -18.451 1.00 60.97 104 VAL A C 1
ATOM 836 O O . VAL A 1 104 ? 2.725 -5.112 -19.016 1.00 60.97 104 VAL A O 1
ATOM 839 N N . ASP A 1 105 ? 2.654 -2.876 -18.768 1.00 60.56 105 ASP A N 1
ATOM 840 C CA . ASP A 1 105 ? 1.837 -2.677 -19.959 1.00 60.56 105 ASP A CA 1
ATOM 841 C C . ASP A 1 105 ? 2.642 -3.144 -21.186 1.00 60.56 105 ASP A C 1
ATOM 843 O O . ASP A 1 105 ? 3.728 -2.650 -21.474 1.00 60.56 105 ASP A O 1
ATOM 847 N N . ILE A 1 106 ? 2.137 -4.147 -21.907 1.00 55.66 106 ILE A N 1
ATOM 848 C CA . ILE A 1 106 ? 2.827 -4.794 -23.038 1.00 55.66 106 ILE A CA 1
ATOM 849 C C . ILE A 1 106 ? 3.101 -3.781 -24.166 1.00 55.66 106 ILE A C 1
ATOM 851 O O . ILE A 1 106 ? 3.992 -3.989 -24.994 1.00 55.66 106 ILE A O 1
ATOM 855 N N . SER A 1 107 ? 2.358 -2.669 -24.205 1.00 54.81 107 SER A N 1
ATOM 856 C CA . SER A 1 107 ? 2.663 -1.547 -25.094 1.00 54.81 107 SER A CA 1
ATOM 857 C C . SER A 1 107 ? 4.052 -0.945 -24.831 1.00 54.81 107 SER A C 1
ATOM 859 O O . SER A 1 107 ? 4.707 -0.544 -25.791 1.00 54.81 107 SER A O 1
ATOM 861 N N . LEU A 1 108 ? 4.553 -1.002 -23.592 1.00 53.09 108 LEU A N 1
ATOM 862 C CA . LEU A 1 108 ? 5.898 -0.565 -23.201 1.00 53.09 108 LEU A CA 1
ATOM 863 C C . LEU A 1 108 ? 6.982 -1.485 -23.784 1.00 53.09 108 LEU A C 1
ATOM 865 O O . LEU A 1 108 ? 7.999 -1.009 -24.269 1.00 53.09 108 LEU A O 1
ATOM 869 N N . ILE A 1 109 ? 6.751 -2.802 -23.838 1.00 52.09 109 ILE A N 1
ATOM 870 C CA . ILE A 1 109 ? 7.726 -3.776 -24.375 1.00 52.09 109 ILE A CA 1
ATOM 871 C C . ILE A 1 109 ? 7.948 -3.577 -25.883 1.00 52.09 109 ILE A C 1
ATOM 873 O O . ILE A 1 109 ? 9.057 -3.759 -26.388 1.00 52.09 109 ILE A O 1
ATOM 877 N N . LYS A 1 110 ? 6.899 -3.195 -26.622 1.00 49.16 110 LYS A N 1
ATOM 878 C CA . LYS A 1 110 ? 6.983 -3.035 -28.080 1.00 49.16 110 LYS A CA 1
ATOM 879 C C . LYS A 1 110 ?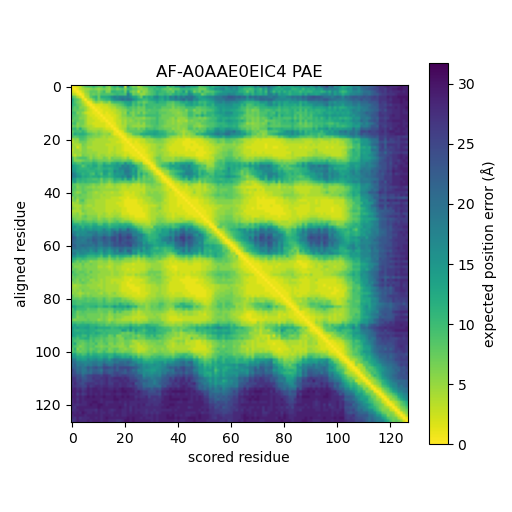 7.887 -1.882 -28.508 1.0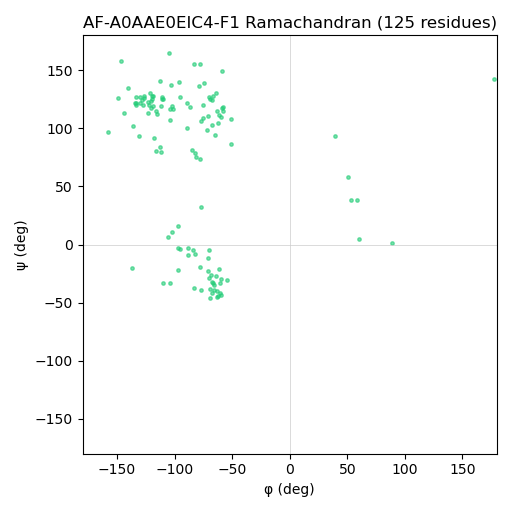0 49.16 110 LYS A C 1
ATOM 881 O O . LYS A 1 110 ? 8.534 -2.033 -29.535 1.00 49.16 110 LYS A O 1
ATOM 886 N N . VAL A 1 111 ? 7.952 -0.794 -27.736 1.00 51.88 111 VAL A N 1
ATOM 887 C CA . VAL A 1 111 ? 8.789 0.379 -28.052 1.00 51.88 111 VAL A CA 1
ATOM 888 C C . VAL A 1 111 ? 10.276 0.037 -27.908 1.00 51.88 111 VAL A C 1
ATOM 890 O O . VAL A 1 111 ? 11.040 0.248 -28.847 1.00 51.88 111 VAL A O 1
ATOM 893 N N . TYR A 1 112 ? 10.671 -0.629 -26.818 1.00 48.34 112 TYR A N 1
ATOM 894 C CA . TYR A 1 112 ? 12.068 -1.039 -26.614 1.00 48.34 112 TYR A CA 1
ATOM 895 C C . TYR A 1 112 ? 12.541 -2.110 -27.603 1.00 48.34 112 TYR A C 1
ATOM 897 O O . TYR A 1 112 ? 13.707 -2.115 -27.987 1.00 48.34 112 TYR A O 1
ATOM 905 N N . CYS A 1 113 ? 11.668 -3.016 -28.058 1.00 47.53 113 CYS A N 1
ATOM 906 C CA . CYS A 1 113 ? 12.051 -3.984 -29.091 1.00 47.53 113 CYS A CA 1
ATOM 907 C C . CYS A 1 113 ? 12.233 -3.356 -30.483 1.00 47.53 113 CYS A C 1
ATOM 909 O O . CYS A 1 113 ? 12.944 -3.941 -31.296 1.00 47.53 113 CYS A O 1
ATOM 911 N N . SER A 1 114 ? 11.624 -2.201 -30.770 1.00 49.88 114 SER A N 1
ATOM 912 C CA . SER A 1 114 ? 11.853 -1.474 -32.028 1.00 49.88 114 SER A CA 1
ATOM 913 C C . SER A 1 114 ? 13.171 -0.691 -32.067 1.00 49.88 114 SER A C 1
ATOM 915 O O . SER A 1 114 ? 13.645 -0.415 -33.164 1.00 49.88 114 SER A O 1
ATOM 917 N N . ASP A 1 115 ? 13.786 -0.399 -30.916 1.00 49.81 115 ASP A N 1
ATOM 918 C CA . ASP A 1 115 ? 15.080 0.302 -30.842 1.00 49.81 115 ASP A CA 1
ATOM 919 C C . ASP A 1 115 ? 16.296 -0.644 -30.899 1.00 49.81 115 ASP A C 1
ATOM 921 O O . ASP A 1 115 ? 17.430 -0.201 -31.093 1.00 49.81 115 ASP A O 1
ATOM 925 N N . PHE A 1 116 ? 16.084 -1.964 -30.823 1.00 41.94 116 PHE A N 1
ATOM 926 C CA . PHE A 1 116 ? 17.098 -2.950 -31.206 1.00 41.94 116 PHE A CA 1
ATOM 927 C C . PHE A 1 116 ? 17.094 -3.138 -32.728 1.00 41.94 116 PHE A C 1
ATOM 929 O O . PHE A 1 116 ? 16.616 -4.145 -33.254 1.00 41.94 116 PHE A O 1
ATOM 936 N N . HIS A 1 117 ? 17.653 -2.167 -33.450 1.00 43.09 117 HIS A N 1
ATOM 937 C CA . HIS A 1 117 ? 18.086 -2.4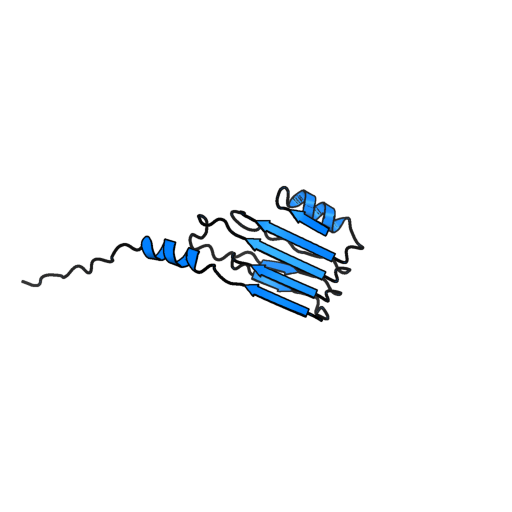05 -34.821 1.00 43.09 117 HIS A CA 1
ATOM 938 C C . HIS A 1 117 ? 19.207 -3.458 -34.824 1.00 43.09 117 HIS A C 1
ATOM 940 O O . HIS A 1 117 ? 20.279 -3.244 -34.268 1.00 43.09 117 HIS A O 1
ATOM 946 N N . GLU A 1 118 ? 18.894 -4.606 -35.428 1.00 43.44 118 GLU A N 1
ATOM 947 C CA . GLU A 1 118 ? 19.784 -5.450 -36.232 1.00 43.44 118 GLU A CA 1
ATOM 948 C C . GLU A 1 118 ? 21.232 -5.583 -35.719 1.00 43.44 118 GLU A C 1
ATOM 950 O O . GLU A 1 118 ? 22.128 -4.821 -36.077 1.00 43.44 118 GLU A O 1
ATOM 955 N N . PHE A 1 119 ? 21.502 -6.630 -34.932 1.00 37.31 119 PHE A N 1
ATOM 956 C CA . PHE A 1 119 ? 22.858 -7.175 -34.888 1.00 37.31 119 PHE A CA 1
ATOM 957 C C . PHE A 1 119 ? 23.173 -7.737 -36.283 1.00 37.31 119 PHE A C 1
ATOM 959 O O . PHE A 1 119 ? 22.821 -8.877 -36.588 1.00 37.31 119 PHE A O 1
ATOM 966 N N . GLU A 1 120 ? 23.812 -6.937 -37.139 1.00 42.25 120 GLU A N 1
ATOM 967 C CA . GLU A 1 120 ? 24.450 -7.441 -38.353 1.00 42.25 120 GLU A CA 1
ATOM 968 C C . GLU A 1 120 ? 25.520 -8.459 -37.942 1.00 42.25 120 GLU A C 1
ATOM 970 O O . GLU A 1 120 ? 26.555 -8.136 -37.355 1.00 42.25 120 GLU A O 1
ATOM 975 N N . VAL A 1 121 ? 25.247 -9.729 -38.233 1.00 42.66 121 VAL A N 1
ATOM 976 C CA . VAL A 1 121 ? 26.231 -10.800 -38.127 1.00 42.66 121 VAL A CA 1
ATOM 977 C C . VAL A 1 121 ? 27.224 -10.612 -39.272 1.00 42.66 121 VAL A C 1
ATOM 979 O O . VAL A 1 121 ? 26.961 -11.015 -40.407 1.00 42.66 121 VAL A O 1
ATOM 982 N N . SER A 1 122 ? 28.364 -9.993 -38.959 1.00 45.03 122 SER A N 1
ATOM 983 C CA . SER A 1 122 ? 29.548 -9.955 -39.821 1.00 45.03 122 SER A CA 1
ATOM 984 C C . SER A 1 122 ? 29.899 -11.377 -40.257 1.00 45.03 122 SER A C 1
ATOM 986 O O . SER A 1 122 ? 30.358 -12.187 -39.451 1.00 45.03 122 SER A O 1
ATOM 988 N N . HIS A 1 123 ? 29.654 -11.693 -41.527 1.00 49.50 123 HIS A N 1
ATOM 989 C CA . HIS A 1 123 ? 30.215 -12.881 -42.152 1.00 49.50 123 HIS A CA 1
ATOM 990 C C . HIS A 1 123 ? 31.675 -12.572 -42.472 1.00 49.50 123 HIS A C 1
ATOM 992 O O . HIS A 1 123 ? 31.959 -11.816 -43.398 1.00 49.50 123 HIS A O 1
ATOM 998 N N . ASP A 1 124 ? 32.595 -13.151 -41.701 1.00 49.31 124 ASP A N 1
ATOM 999 C CA . ASP A 1 124 ? 33.994 -13.232 -42.109 1.00 49.31 124 ASP A CA 1
ATOM 1000 C C . ASP A 1 124 ? 34.064 -14.072 -43.395 1.00 49.31 124 ASP A C 1
ATOM 1002 O O . ASP A 1 124 ? 33.904 -15.296 -43.377 1.00 49.31 124 ASP A O 1
ATOM 1006 N N . GLU A 1 125 ? 34.268 -13.407 -44.533 1.00 49.31 125 GLU A N 1
ATOM 1007 C CA . GLU A 1 125 ? 34.660 -14.060 -45.777 1.00 49.31 125 GLU A CA 1
ATOM 1008 C C . GLU A 1 125 ? 36.078 -14.617 -45.605 1.00 49.31 125 GLU A C 1
ATOM 1010 O O . GLU A 1 125 ? 37.072 -13.894 -45.653 1.00 49.31 125 GLU A O 1
ATOM 1015 N N . ALA A 1 126 ? 36.176 -15.929 -45.392 1.00 50.41 126 ALA A N 1
ATOM 1016 C CA . ALA A 1 126 ? 37.418 -16.660 -45.577 1.00 50.41 126 ALA A CA 1
ATOM 1017 C C . ALA A 1 126 ? 37.669 -16.831 -47.082 1.00 50.41 126 ALA A C 1
ATOM 1019 O O . ALA A 1 126 ? 36.980 -17.614 -47.740 1.00 50.41 126 ALA A O 1
ATOM 1020 N N . ASN A 1 127 ? 38.661 -16.113 -47.609 1.00 42.72 127 ASN A N 1
ATOM 1021 C CA . ASN A 1 127 ? 39.310 -16.418 -48.884 1.00 42.72 127 ASN A CA 1
ATOM 1022 C C . ASN A 1 127 ? 40.822 -16.211 -48.762 1.00 42.72 127 ASN A C 1
ATOM 1024 O O . ASN A 1 127 ? 41.228 -15.126 -48.288 1.00 42.72 127 ASN A O 1
#

Foldseek 3Di:
DEADPDDPVVVVVVLVVCQQAQEYEYAAEADLAPDADEAAHQNHAEYHYAHYYDLVNPPVCQDPHEHEYEHQQHAYEHYHDQNNHHYDYDNPHPYVYYHYNYHHDVVSVVVVVVVPPDPPPDDDDDD

Secondary structure (DSSP, 8-state):
-EEESS-HHHHHHHHHT-TT--EEEEEEEEESSPPP--EE-TT--EEEEEEEE-GGG-SS-----EEEEE-TT--EEEEEESS-PEEEEES----SEEEEEE---HHHHHHHHHH------------

pLDDT: mean 71.32, std 15.39, range [37.31, 93.94]

Solvent-accessible surface area (backbone atoms only — not comparable to full-atom values): 7470 Å² total; per-residue (Å²): 83,81,48,71,84,80,52,72,68,62,50,52,52,51,60,72,71,42,80,79,46,34,49,43,36,41,43,43,69,65,40,90,67,83,77,67,57,70,48,78,40,58,53,19,28,36,43,38,41,39,40,38,58,41,86,90,59,72,73,82,62,70,42,87,46,58,36,40,37,38,26,46,49,23,29,36,42,37,42,36,31,46,51,64,62,42,77,45,80,41,72,78,38,68,63,79,44,78,46,78,52,70,51,70,58,67,74,61,58,56,58,62,60,66,72,63,72,74,86,78,78,81,76,83,81,86,126

Sequence (127 aa):
MDLINQDADLQLKLLRSCPVLEDLSIHWYHVEVPFPFDIMIPTLKRLILCLSLVWDYFEGAVSLHKFVVTASNLEYLIIQDDSLVNFVVNGRPLLNEVSLNVGVDISLIKVYCSDFHEFEVSHDEAN

Organism: NCBI:txid43782

Mean predicted aligned error: 12.12 Å

Radius of gyration: 19.82 Å; Cα contacts (8 Å, |Δi|>4): 221; chains: 1; bounding box: 49×34×63 Å